Protein AF-A0A9W7CV39-F1 (afdb_monomer_lite)

pLDDT: mean 71.93, std 20.56, range [41.75, 98.06]

Structure (mmCIF, N/CA/C/O backbone):
data_AF-A0A9W7CV39-F1
#
_entry.id   AF-A0A9W7CV39-F1
#
loop_
_atom_site.group_PDB
_atom_site.id
_atom_site.type_symbol
_atom_site.label_atom_id
_atom_site.label_alt_id
_atom_site.label_comp_id
_atom_site.label_asym_id
_atom_site.label_entity_id
_atom_site.label_seq_id
_atom_site.pdbx_PDB_ins_code
_atom_site.Cartn_x
_atom_site.Cartn_y
_atom_site.Cartn_z
_atom_site.occupancy
_atom_site.B_iso_or_equiv
_atom_site.auth_seq_id
_atom_site.auth_comp_id
_atom_site.auth_asym_id
_atom_site.auth_atom_id
_atom_site.pdbx_PDB_model_num
ATOM 1 N N . MET A 1 1 ? 30.903 22.062 -55.518 1.00 44.81 1 MET A N 1
ATOM 2 C CA . MET A 1 1 ? 31.108 20.790 -54.790 1.00 44.81 1 MET A CA 1
ATOM 3 C C . MET A 1 1 ? 29.739 20.306 -54.328 1.00 44.81 1 MET A C 1
ATOM 5 O O . MET A 1 1 ? 29.056 21.073 -53.666 1.00 44.81 1 MET A O 1
ATOM 9 N N . ALA A 1 2 ? 29.277 19.137 -54.780 1.00 49.44 2 ALA A N 1
ATOM 10 C CA . ALA A 1 2 ? 27.906 18.661 -54.550 1.00 49.44 2 ALA A CA 1
ATOM 11 C C . ALA A 1 2 ? 27.841 17.697 -53.350 1.00 49.44 2 ALA A C 1
ATOM 13 O O . ALA A 1 2 ? 28.686 16.814 -53.232 1.00 49.44 2 ALA A O 1
ATOM 14 N N . ALA A 1 3 ? 26.848 17.873 -52.472 1.00 62.62 3 ALA A N 1
ATOM 15 C CA . ALA A 1 3 ? 26.613 17.025 -51.300 1.00 62.62 3 ALA A CA 1
ATOM 16 C C . ALA A 1 3 ? 26.079 15.626 -51.692 1.00 62.62 3 ALA A C 1
ATOM 18 O O . ALA A 1 3 ? 25.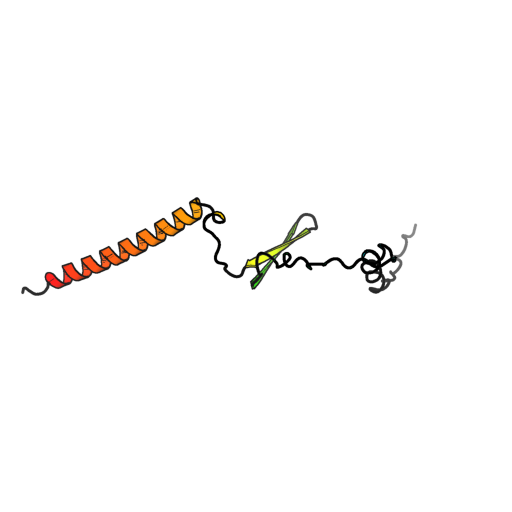330 15.517 -52.669 1.00 62.62 3 ALA A O 1
ATOM 19 N N . PRO A 1 4 ? 26.415 14.553 -50.947 1.00 61.69 4 PRO A N 1
ATOM 20 C CA . PRO A 1 4 ? 25.930 13.211 -51.251 1.00 61.69 4 PRO A CA 1
ATOM 21 C C . PRO A 1 4 ? 24.449 13.046 -50.870 1.00 61.69 4 PRO A C 1
ATOM 23 O O . PRO A 1 4 ? 23.989 13.513 -49.829 1.00 61.69 4 PRO A O 1
ATOM 26 N N . LYS A 1 5 ? 23.696 12.374 -51.748 1.00 60.09 5 LYS A N 1
ATOM 27 C CA . LYS A 1 5 ? 22.262 12.076 -51.595 1.00 60.09 5 LYS A CA 1
ATOM 28 C C . LYS A 1 5 ? 22.030 11.002 -50.515 1.00 60.09 5 LYS A C 1
ATOM 30 O O . LYS A 1 5 ? 22.844 10.086 -50.411 1.00 60.09 5 LYS A O 1
ATOM 35 N N . PRO A 1 6 ? 20.902 11.038 -49.778 1.00 49.75 6 PRO A N 1
ATOM 36 C CA . PRO A 1 6 ? 20.571 10.013 -48.793 1.00 49.75 6 PRO A CA 1
ATOM 37 C C . PRO A 1 6 ? 20.183 8.698 -49.486 1.00 49.75 6 PRO A C 1
ATOM 39 O O . PRO A 1 6 ? 19.201 8.627 -50.229 1.00 49.75 6 PRO A O 1
ATOM 42 N N . THR A 1 7 ? 20.962 7.646 -49.246 1.00 50.66 7 THR A N 1
ATOM 43 C CA . THR A 1 7 ? 20.657 6.270 -49.656 1.00 50.66 7 THR A CA 1
ATOM 44 C C . THR A 1 7 ? 19.548 5.684 -48.785 1.00 50.66 7 THR A C 1
ATOM 46 O O . THR A 1 7 ? 19.617 5.713 -47.559 1.00 50.66 7 THR A O 1
ATOM 49 N N . LYS A 1 8 ? 18.506 5.167 -49.442 1.00 50.94 8 LYS A N 1
ATOM 50 C CA . LYS A 1 8 ? 17.334 4.540 -48.821 1.00 50.94 8 LYS A CA 1
ATOM 51 C C . LYS A 1 8 ? 17.705 3.195 -48.175 1.00 50.94 8 LYS A C 1
ATOM 53 O O . LYS A 1 8 ? 18.414 2.393 -48.776 1.00 50.94 8 LYS A O 1
ATOM 58 N N . ASN A 1 9 ? 17.175 2.979 -46.972 1.00 55.00 9 ASN A N 1
ATOM 59 C CA . ASN A 1 9 ? 17.271 1.776 -46.138 1.00 55.00 9 ASN A CA 1
ATOM 60 C C . ASN A 1 9 ? 16.833 0.489 -46.858 1.00 55.00 9 ASN A C 1
ATOM 62 O O . ASN A 1 9 ? 15.883 0.530 -47.643 1.00 55.00 9 ASN A O 1
ATOM 66 N N . PRO A 1 10 ? 17.315 -0.673 -46.395 1.00 48.44 10 PRO A N 1
ATOM 67 C CA . PRO A 1 10 ? 16.463 -1.841 -46.260 1.00 48.44 10 PRO A CA 1
ATOM 68 C C . PRO A 1 10 ? 16.176 -2.095 -44.775 1.00 48.44 10 PRO A C 1
ATOM 70 O O . PRO A 1 10 ? 17.050 -2.460 -43.993 1.00 48.44 10 PRO A O 1
ATOM 73 N N . ILE A 1 11 ? 14.914 -1.905 -44.387 1.00 53.09 11 ILE A N 1
ATOM 74 C CA . ILE A 1 11 ? 14.347 -2.532 -43.191 1.00 53.09 11 ILE A CA 1
ATOM 75 C C . ILE A 1 11 ? 14.482 -4.045 -43.408 1.00 53.09 11 ILE A C 1
ATOM 77 O O . ILE A 1 11 ? 13.728 -4.629 -44.184 1.00 53.09 11 ILE A O 1
ATOM 81 N N . SER A 1 12 ? 15.476 -4.669 -42.772 1.00 41.75 12 SER A N 1
ATOM 82 C CA . SER A 1 12 ? 15.665 -6.119 -42.817 1.00 41.75 12 SER A CA 1
ATOM 83 C C . SER A 1 12 ? 14.922 -6.767 -41.650 1.00 41.75 12 SER A C 1
ATOM 85 O O . SER A 1 12 ? 15.397 -6.797 -40.522 1.00 41.75 12 SER A O 1
ATOM 87 N N . SER A 1 13 ? 13.700 -7.202 -41.965 1.00 45.78 13 SER A N 1
ATOM 88 C CA . SER A 1 13 ? 12.980 -8.364 -41.429 1.00 45.78 13 SER A CA 1
ATOM 89 C C . SER A 1 13 ? 12.996 -8.609 -39.909 1.00 45.78 13 SER A C 1
ATOM 91 O O . SER A 1 13 ? 13.955 -9.117 -39.334 1.00 45.78 13 SER A O 1
ATOM 93 N N . ALA A 1 14 ? 11.829 -8.427 -39.284 1.00 52.94 14 ALA A N 1
ATOM 94 C CA . ALA A 1 14 ? 11.470 -8.854 -37.926 1.00 52.94 14 ALA A CA 1
ATOM 95 C C . ALA A 1 14 ? 11.469 -10.394 -37.702 1.00 52.94 14 ALA A C 1
ATOM 97 O O . ALA A 1 14 ? 10.705 -10.907 -36.886 1.00 52.94 14 ALA A O 1
ATOM 98 N N . LYS A 1 15 ? 12.301 -11.149 -38.429 1.00 51.59 15 LYS A N 1
ATOM 99 C CA . LYS A 1 15 ? 12.413 -12.615 -38.350 1.00 51.59 15 LYS A CA 1
ATOM 100 C C . LYS A 1 15 ? 13.710 -13.098 -37.689 1.00 51.59 15 LYS A C 1
ATOM 102 O O . LYS A 1 15 ? 13.718 -14.200 -37.155 1.00 51.59 15 LYS A O 1
ATOM 107 N N . GLU A 1 16 ? 14.746 -12.263 -37.606 1.00 50.50 16 GLU A N 1
ATOM 108 C CA . GLU A 1 16 ? 16.063 -12.680 -37.086 1.00 50.50 16 GLU A CA 1
ATOM 109 C C . GLU A 1 16 ? 16.220 -12.564 -35.558 1.00 50.50 16 GLU A C 1
ATOM 111 O O . GLU A 1 16 ? 17.137 -13.136 -34.980 1.00 50.50 16 GLU A O 1
ATOM 116 N N . LEU A 1 17 ? 15.299 -11.898 -34.851 1.00 50.62 17 LEU A N 1
ATOM 117 C CA . LEU A 1 17 ? 15.364 -11.801 -33.380 1.00 50.62 17 LEU A CA 1
ATOM 118 C C . LEU A 1 17 ? 14.697 -12.974 -32.642 1.00 50.62 17 LEU A C 1
ATOM 120 O O . LEU A 1 17 ? 14.733 -13.022 -31.417 1.00 50.62 17 LEU A O 1
ATOM 124 N N . LYS A 1 18 ? 14.091 -13.933 -33.356 1.00 50.47 18 LYS A N 1
ATOM 125 C CA . LYS A 1 18 ? 13.379 -15.066 -32.735 1.00 50.47 18 LYS A CA 1
ATOM 126 C C . LYS A 1 18 ? 14.246 -16.315 -32.550 1.00 50.47 18 LYS A C 1
ATOM 128 O O . LYS A 1 18 ? 13.904 -17.164 -31.735 1.00 50.47 18 LYS A O 1
ATOM 133 N N . MET A 1 19 ? 15.365 -16.422 -33.272 1.00 48.97 19 MET A N 1
ATOM 134 C CA . MET A 1 19 ? 16.194 -17.635 -33.275 1.00 48.97 19 MET A CA 1
ATOM 135 C C . MET A 1 19 ? 17.250 -17.673 -32.160 1.00 48.97 19 MET A C 1
ATOM 137 O O . MET A 1 19 ? 17.726 -18.746 -31.810 1.00 48.97 19 MET A O 1
ATOM 141 N N . VAL A 1 20 ? 17.583 -16.527 -31.557 1.00 44.81 20 VAL A N 1
ATOM 142 C CA . VAL A 1 20 ? 18.629 -16.445 -30.519 1.00 44.81 20 VAL A CA 1
ATOM 143 C C . VAL A 1 20 ? 18.108 -16.854 -29.133 1.00 44.81 20 VAL A C 1
ATOM 145 O O . VAL A 1 20 ? 18.853 -17.418 -28.339 1.00 44.81 20 VAL A O 1
ATOM 148 N N . CYS A 1 21 ? 16.819 -16.659 -28.839 1.00 44.75 21 CYS A N 1
ATOM 149 C CA . CYS A 1 21 ? 16.270 -16.948 -27.506 1.00 44.75 21 CYS A CA 1
ATOM 150 C C . CYS A 1 21 ? 15.976 -18.436 -27.238 1.00 44.75 21 CYS A C 1
ATOM 152 O O . CYS A 1 21 ? 15.789 -18.800 -26.084 1.00 44.75 21 CYS A O 1
ATOM 154 N N . ILE A 1 22 ? 15.930 -19.301 -28.259 1.00 47.28 22 ILE A N 1
ATOM 155 C CA . ILE A 1 22 ? 15.551 -20.719 -28.080 1.00 47.28 22 ILE A CA 1
ATOM 156 C C . ILE A 1 22 ? 16.779 -21.647 -28.000 1.00 47.28 22 ILE A C 1
ATOM 158 O O . ILE A 1 22 ? 16.709 -22.686 -27.350 1.00 47.28 22 ILE A O 1
ATOM 162 N N . ALA A 1 23 ? 17.923 -21.269 -28.580 1.00 42.12 23 ALA A N 1
ATOM 163 C CA . ALA A 1 23 ? 19.124 -22.114 -28.597 1.00 42.12 23 ALA A CA 1
ATOM 164 C C . ALA A 1 23 ? 19.983 -22.028 -27.317 1.00 42.12 23 ALA A C 1
ATOM 166 O O . ALA A 1 23 ? 20.714 -22.965 -27.016 1.00 42.12 23 ALA A O 1
ATOM 167 N N . VAL A 1 24 ? 19.865 -20.954 -26.524 1.00 42.84 24 VAL A N 1
ATOM 168 C CA . VAL A 1 24 ? 20.592 -20.822 -25.240 1.00 42.84 24 VAL A CA 1
ATOM 169 C C . VAL A 1 24 ? 20.003 -21.723 -24.140 1.00 42.84 24 VAL A C 1
ATOM 171 O O . VAL A 1 24 ? 20.672 -21.998 -23.153 1.00 42.84 24 VAL A O 1
ATOM 174 N N . LEU A 1 25 ? 18.785 -22.246 -24.323 1.00 51.56 25 LEU A N 1
ATOM 175 C CA . LEU A 1 25 ? 18.096 -23.082 -23.331 1.00 51.56 25 LEU A CA 1
ATOM 176 C C . LEU A 1 25 ? 18.195 -24.598 -23.581 1.00 51.56 25 LEU A C 1
ATOM 178 O O . LEU A 1 25 ? 17.526 -25.349 -22.879 1.00 51.56 25 LEU A O 1
ATOM 182 N N . LYS A 1 26 ? 18.958 -25.079 -24.577 1.00 55.88 26 LYS A N 1
ATOM 183 C CA . LYS A 1 26 ? 18.900 -26.506 -24.968 1.00 55.88 26 LYS A CA 1
ATOM 184 C C . LYS A 1 26 ? 20.215 -27.262 -25.148 1.00 55.88 26 LYS A C 1
ATOM 186 O O . LYS A 1 26 ? 20.153 -28.404 -25.579 1.00 55.88 26 LYS A O 1
ATOM 191 N N . ASN A 1 27 ? 21.364 -26.712 -24.760 1.00 43.59 27 ASN A N 1
ATOM 192 C CA . ASN A 1 27 ? 22.620 -27.469 -24.804 1.00 43.59 27 ASN A CA 1
ATOM 193 C C . ASN A 1 27 ? 23.306 -27.522 -23.433 1.00 43.59 27 ASN A C 1
ATOM 195 O O . ASN A 1 27 ? 24.362 -26.931 -23.232 1.00 43.59 27 ASN A O 1
ATOM 199 N N . THR A 1 28 ? 22.715 -28.283 -22.518 1.00 46.25 28 THR A N 1
ATOM 200 C CA . THR A 1 28 ? 23.475 -29.081 -21.549 1.00 46.25 28 THR A CA 1
ATOM 201 C C . THR A 1 28 ? 23.052 -30.530 -21.753 1.00 46.25 28 THR A C 1
ATOM 203 O O . THR A 1 28 ? 21.995 -30.941 -21.291 1.00 46.25 28 THR A O 1
ATOM 206 N N . GLU A 1 29 ? 23.854 -31.184 -22.593 1.00 45.53 29 GLU A N 1
ATOM 207 C CA . GLU A 1 29 ? 24.274 -32.589 -22.559 1.00 45.53 29 GLU A CA 1
ATOM 208 C C . GLU A 1 29 ? 23.188 -33.672 -22.457 1.00 45.53 29 GLU A C 1
ATOM 210 O O . GLU A 1 29 ? 22.523 -33.856 -21.444 1.00 45.53 29 GLU A O 1
ATOM 215 N N . ALA A 1 30 ? 23.077 -34.444 -23.540 1.00 48.44 30 ALA A N 1
ATOM 216 C CA . ALA A 1 30 ? 22.562 -35.801 -23.492 1.00 48.44 30 ALA A CA 1
ATOM 217 C C . ALA A 1 30 ? 23.716 -36.735 -23.098 1.00 48.44 30 ALA A C 1
ATOM 219 O O . ALA A 1 30 ? 24.640 -36.878 -23.895 1.00 48.44 30 ALA A O 1
ATOM 220 N N . ASP A 1 31 ? 23.657 -37.327 -21.902 1.00 48.53 31 ASP A N 1
ATOM 221 C CA . ASP A 1 31 ? 23.880 -38.768 -21.715 1.00 48.53 31 ASP A CA 1
ATOM 222 C C . ASP A 1 31 ? 23.376 -39.244 -20.336 1.00 48.53 31 ASP A C 1
ATOM 224 O O . ASP A 1 31 ? 23.657 -38.626 -19.312 1.00 48.53 31 ASP A O 1
ATOM 228 N N . ASP A 1 32 ? 22.632 -40.351 -20.383 1.00 47.97 32 ASP A N 1
ATOM 229 C CA . ASP A 1 32 ? 22.350 -41.362 -19.353 1.00 47.97 32 ASP A CA 1
ATOM 230 C C . ASP A 1 32 ? 21.569 -41.042 -18.051 1.00 47.97 32 ASP A C 1
ATOM 232 O O . ASP A 1 32 ? 22.065 -40.486 -17.075 1.00 47.97 32 ASP A O 1
ATOM 236 N N . GLU A 1 33 ? 20.324 -41.546 -18.037 1.00 57.81 33 GLU A N 1
ATOM 237 C CA . GLU A 1 33 ? 19.636 -42.269 -16.948 1.00 57.81 33 GLU A CA 1
ATOM 238 C C . GLU A 1 33 ? 20.079 -41.990 -15.494 1.00 57.81 33 GLU A C 1
ATOM 240 O O . GLU A 1 33 ? 20.910 -42.695 -14.918 1.00 57.81 33 GLU A O 1
ATOM 245 N N . ALA A 1 34 ? 19.387 -41.057 -14.835 1.00 48.00 34 ALA A N 1
ATOM 246 C CA . ALA A 1 34 ? 19.271 -41.042 -13.380 1.00 48.00 34 ALA A CA 1
ATOM 247 C C . ALA A 1 34 ? 17.870 -40.581 -12.961 1.00 48.00 34 ALA A C 1
ATOM 249 O O . ALA A 1 34 ? 17.509 -39.406 -13.025 1.00 48.00 34 ALA A O 1
ATOM 250 N N . GLU A 1 35 ? 17.082 -41.551 -12.511 1.00 56.00 35 GLU A N 1
ATOM 251 C CA . GLU A 1 35 ? 15.880 -41.376 -11.712 1.00 56.00 35 GLU A CA 1
ATOM 252 C C . GLU A 1 35 ? 16.230 -40.587 -10.430 1.00 56.00 35 GLU A C 1
ATOM 254 O O . GLU A 1 35 ? 16.722 -41.143 -9.451 1.00 56.00 35 GLU A O 1
ATOM 259 N N . TRP A 1 36 ? 16.014 -39.269 -10.430 1.00 45.94 36 TRP A N 1
ATOM 260 C CA . TRP A 1 36 ? 15.917 -38.467 -9.207 1.00 45.94 36 TRP A CA 1
ATOM 261 C C . TRP A 1 36 ? 15.020 -37.248 -9.445 1.00 45.94 36 TRP A C 1
ATOM 263 O O . TRP A 1 36 ? 15.385 -36.294 -10.125 1.00 45.94 36 TRP A O 1
ATOM 273 N N . SER A 1 37 ? 13.828 -37.317 -8.856 1.00 53.56 37 SER A N 1
ATOM 274 C CA . SER A 1 37 ?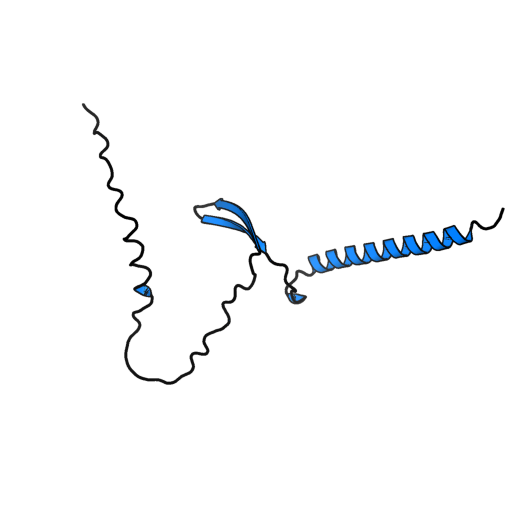 12.908 -36.242 -8.478 1.00 53.56 37 SER A CA 1
ATOM 275 C C . SER A 1 37 ? 13.309 -34.813 -8.864 1.00 53.56 37 SER A C 1
ATOM 277 O O . SER A 1 37 ? 13.931 -34.101 -8.076 1.00 53.56 37 SER A O 1
ATOM 279 N N . THR A 1 38 ? 12.828 -34.321 -10.005 1.00 49.09 38 THR A N 1
ATOM 280 C CA . THR A 1 38 ? 12.587 -32.881 -10.136 1.00 49.09 38 THR A CA 1
ATOM 281 C C . THR A 1 38 ? 11.266 -32.578 -9.450 1.00 49.09 38 THR A C 1
ATOM 283 O O . THR A 1 38 ? 10.208 -32.518 -10.079 1.00 49.09 38 THR A O 1
ATOM 286 N N . GLU A 1 39 ? 11.335 -32.428 -8.127 1.00 57.41 39 GLU A N 1
ATOM 287 C CA . GLU A 1 39 ? 10.407 -31.583 -7.390 1.00 57.41 39 GLU A CA 1
ATOM 288 C C . GLU A 1 39 ? 10.506 -30.206 -8.055 1.00 57.41 39 GLU A C 1
ATOM 290 O O . GLU A 1 39 ? 11.443 -29.443 -7.838 1.00 57.41 39 GLU A O 1
ATOM 295 N N . ASN A 1 40 ? 9.632 -29.993 -9.038 1.00 52.12 40 ASN A N 1
ATOM 296 C CA . ASN A 1 40 ? 9.616 -28.814 -9.879 1.00 52.12 40 ASN A CA 1
ATOM 297 C C . ASN A 1 40 ? 9.219 -27.644 -8.986 1.00 52.12 40 ASN A C 1
ATOM 299 O O . ASN A 1 40 ? 8.031 -27.411 -8.774 1.00 52.12 40 ASN A O 1
ATOM 303 N N . ASP A 1 41 ? 10.244 -26.997 -8.440 1.00 57.50 41 ASP A N 1
ATOM 304 C CA . ASP A 1 41 ? 10.243 -25.792 -7.624 1.00 57.50 41 ASP A CA 1
ATOM 305 C C . ASP A 1 41 ? 8.989 -24.934 -7.860 1.00 57.50 41 ASP A C 1
ATOM 307 O O . ASP A 1 41 ? 8.861 -24.199 -8.840 1.00 57.50 41 ASP A O 1
ATOM 311 N N . LEU A 1 42 ? 8.006 -25.087 -6.969 1.00 56.47 42 LEU A N 1
ATOM 312 C CA . LEU A 1 42 ? 6.729 -24.372 -7.002 1.00 56.47 42 LEU A CA 1
ATOM 313 C C . LEU A 1 42 ? 6.851 -22.931 -6.462 1.00 56.47 42 LEU A C 1
ATOM 315 O O . LEU A 1 42 ? 5.839 -22.352 -6.064 1.00 56.47 42 LEU A O 1
ATOM 319 N N . SER A 1 43 ? 8.047 -22.332 -6.410 1.00 58.03 43 SER A N 1
ATOM 320 C CA . SER A 1 43 ? 8.260 -21.067 -5.688 1.00 58.03 43 SER A CA 1
ATOM 321 C C . SER A 1 43 ? 8.271 -19.782 -6.531 1.00 58.03 43 SER A C 1
ATOM 323 O O . SER A 1 43 ? 8.223 -18.697 -5.956 1.00 58.03 43 SER A O 1
ATOM 325 N N . GLU A 1 44 ? 8.200 -19.839 -7.865 1.00 54.69 44 GLU A N 1
ATOM 326 C CA . GLU A 1 44 ? 8.145 -18.623 -8.704 1.00 54.69 44 GLU A CA 1
ATOM 327 C C . GLU A 1 44 ? 6.718 -18.109 -8.985 1.00 54.69 44 GLU A C 1
ATOM 329 O O . GLU A 1 44 ? 6.439 -17.511 -10.028 1.00 54.69 44 GLU A O 1
ATOM 334 N N . GLN A 1 45 ? 5.772 -18.304 -8.060 1.00 55.94 45 GLN A N 1
ATOM 335 C CA . GLN A 1 45 ? 4.538 -17.519 -8.134 1.00 55.94 45 GLN A CA 1
ATOM 336 C C . GLN A 1 45 ? 4.889 -16.048 -7.869 1.00 55.94 45 GLN A C 1
ATOM 338 O O . GLN A 1 45 ? 5.577 -15.758 -6.888 1.00 55.94 45 GLN A O 1
ATOM 343 N N . PRO A 1 46 ? 4.449 -15.097 -8.716 1.00 58.22 46 PRO A N 1
ATOM 344 C CA . PRO A 1 46 ? 4.721 -13.689 -8.476 1.00 58.22 46 PRO A CA 1
ATOM 345 C C . PRO A 1 46 ? 4.163 -13.311 -7.099 1.00 58.22 46 PRO A C 1
ATOM 347 O O . PRO A 1 46 ? 2.951 -13.337 -6.895 1.00 58.22 46 PRO A O 1
ATOM 350 N N . LEU A 1 47 ? 5.066 -12.970 -6.166 1.00 66.94 47 LEU A N 1
ATOM 351 C CA . LEU A 1 47 ? 4.785 -12.694 -4.746 1.00 66.94 47 LEU A CA 1
ATOM 352 C C . LEU A 1 47 ? 3.628 -11.699 -4.545 1.00 66.94 47 LEU A C 1
ATOM 354 O O . LEU A 1 47 ? 2.934 -11.726 -3.533 1.00 66.94 47 LEU A O 1
ATOM 358 N N . HIS A 1 48 ? 3.390 -10.848 -5.544 1.00 78.94 48 HIS A N 1
ATOM 359 C CA . HIS A 1 48 ? 2.244 -9.959 -5.610 1.00 78.94 48 HIS A CA 1
ATOM 360 C C . HIS A 1 48 ? 1.580 -10.066 -6.988 1.00 78.94 48 HIS A C 1
ATOM 362 O O . HIS A 1 48 ? 2.252 -10.065 -8.019 1.00 78.94 48 HIS A O 1
ATOM 368 N N . ALA A 1 49 ? 0.248 -10.133 -7.022 1.00 85.50 49 ALA A N 1
ATOM 369 C CA . ALA A 1 49 ? -0.525 -10.120 -8.262 1.00 85.50 49 ALA A CA 1
ATOM 370 C C . ALA A 1 49 ? -0.868 -8.675 -8.666 1.00 85.50 49 ALA A C 1
ATOM 372 O O . ALA A 1 49 ? -1.462 -7.923 -7.885 1.00 85.50 49 ALA A O 1
ATOM 373 N N . VAL A 1 50 ? -0.509 -8.269 -9.888 1.00 90.56 50 VAL A N 1
ATOM 374 C CA . VAL A 1 50 ? -0.858 -6.940 -10.423 1.00 90.56 50 VAL A CA 1
ATOM 375 C C . VAL A 1 50 ? -2.337 -6.922 -10.813 1.00 90.56 50 VAL A C 1
ATOM 377 O O . VAL A 1 50 ? -2.763 -7.718 -11.647 1.00 90.56 50 VAL A O 1
ATOM 380 N N . ARG A 1 51 ? -3.116 -5.978 -10.272 1.00 93.06 51 ARG A N 1
ATOM 381 C CA . ARG A 1 51 ? -4.514 -5.746 -10.669 1.00 93.06 51 ARG A CA 1
ATOM 382 C C . ARG A 1 51 ? -4.601 -4.913 -11.943 1.00 93.06 51 ARG A C 1
ATOM 384 O O . ARG A 1 51 ? -5.371 -5.232 -12.845 1.00 93.06 51 ARG A O 1
ATOM 391 N N . LYS A 1 52 ? -3.845 -3.812 -12.003 1.00 94.62 52 LYS A N 1
ATOM 392 C CA . LYS A 1 52 ? -3.882 -2.864 -13.125 1.00 94.62 52 LYS A CA 1
ATOM 393 C C . LYS A 1 52 ? -2.574 -2.081 -13.239 1.00 94.62 52 LYS A C 1
ATOM 395 O O . LYS A 1 52 ? -1.975 -1.713 -12.237 1.00 94.62 52 LYS A O 1
ATOM 400 N N . VAL A 1 53 ? -2.158 -1.754 -14.461 1.00 96.00 53 VAL A N 1
ATOM 401 C CA . VAL A 1 53 ? -1.106 -0.753 -14.704 1.00 96.00 53 VAL A CA 1
ATOM 402 C C . VAL A 1 53 ? -1.741 0.641 -14.710 1.00 96.00 53 VAL A C 1
ATOM 404 O O . VAL A 1 53 ? -2.692 0.885 -15.451 1.00 96.00 53 VAL A O 1
ATOM 407 N N . LEU A 1 54 ? -1.235 1.543 -13.871 1.00 97.69 54 LEU A N 1
ATOM 408 C CA . LEU A 1 54 ? -1.744 2.906 -13.711 1.00 97.69 54 LEU A CA 1
ATOM 409 C C . LEU A 1 54 ? -1.025 3.915 -14.608 1.00 97.69 54 LEU A C 1
ATOM 411 O O . LEU A 1 54 ? -1.670 4.822 -15.124 1.00 97.69 54 LEU A O 1
ATOM 415 N N . ASP A 1 55 ? 0.290 3.772 -14.788 1.00 97.88 55 ASP A N 1
ATOM 416 C CA . ASP A 1 55 ? 1.095 4.729 -15.555 1.00 97.88 55 ASP A CA 1
ATOM 417 C C . ASP A 1 55 ? 2.415 4.108 -16.052 1.00 97.88 55 ASP A C 1
ATOM 419 O O . ASP A 1 55 ? 2.800 3.005 -15.647 1.00 97.88 55 ASP A O 1
ATOM 423 N N . ARG A 1 56 ? 3.134 4.826 -16.920 1.00 97.88 56 ARG A N 1
ATOM 424 C CA . ARG A 1 56 ? 4.448 4.462 -17.453 1.00 97.88 56 ARG A CA 1
ATOM 425 C C . ARG A 1 56 ? 5.378 5.672 -17.484 1.00 97.88 56 ARG A C 1
ATOM 427 O O . ARG A 1 56 ? 5.120 6.652 -18.176 1.00 97.88 56 ARG A O 1
ATOM 434 N N . LYS A 1 57 ? 6.558 5.536 -16.879 1.00 97.56 57 LYS A N 1
ATOM 435 C CA . LYS A 1 57 ? 7.645 6.523 -16.960 1.00 97.56 57 LYS A CA 1
ATOM 436 C C . LYS A 1 57 ? 8.869 5.929 -17.651 1.00 97.56 57 LYS A C 1
ATOM 438 O O . LYS A 1 57 ? 9.162 4.745 -17.506 1.00 97.56 57 LYS A O 1
ATOM 443 N N . ARG A 1 58 ? 9.621 6.753 -18.386 1.00 98.06 58 ARG A N 1
ATOM 444 C CA . ARG A 1 58 ? 10.926 6.376 -18.948 1.00 98.06 58 ARG A CA 1
ATOM 445 C C . ARG A 1 58 ? 12.020 7.249 -18.341 1.00 98.06 58 ARG A C 1
ATOM 447 O O . ARG A 1 58 ? 11.911 8.470 -18.364 1.00 98.06 58 ARG A O 1
ATOM 454 N N . LEU A 1 59 ? 13.048 6.624 -17.775 1.00 97.06 59 LEU A N 1
ATOM 455 C CA . LEU A 1 59 ? 14.188 7.294 -17.149 1.00 97.06 59 LEU A CA 1
ATOM 456 C C . LEU A 1 59 ? 15.457 6.492 -17.440 1.00 97.06 59 LEU A C 1
ATOM 458 O O . LEU A 1 59 ? 15.444 5.273 -17.297 1.00 97.06 59 LEU A O 1
ATOM 462 N N . ASN A 1 60 ? 16.543 7.158 -17.847 1.00 94.56 60 ASN A N 1
ATOM 463 C CA . ASN A 1 60 ? 17.823 6.511 -18.172 1.00 94.56 60 ASN A CA 1
ATOM 464 C C . ASN A 1 60 ? 17.652 5.299 -19.101 1.00 94.56 60 ASN A C 1
ATOM 466 O O . ASN A 1 60 ? 18.181 4.223 -18.842 1.00 94.56 60 ASN A O 1
ATOM 470 N N . TRP A 1 61 ? 16.845 5.469 -20.154 1.00 94.62 61 TRP A N 1
ATOM 471 C CA . TRP 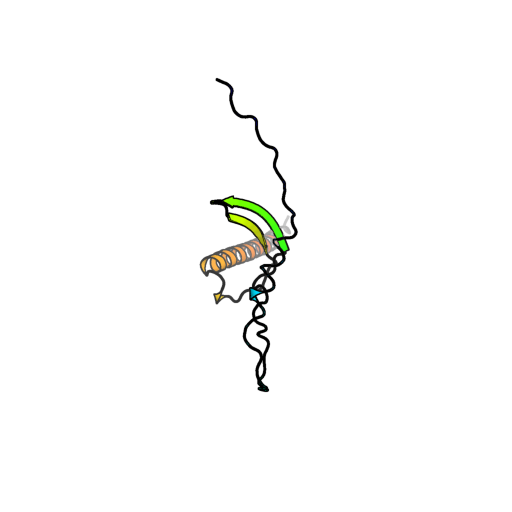A 1 61 ? 16.506 4.431 -21.137 1.00 94.62 61 TRP A CA 1
ATOM 472 C C . TRP A 1 61 ? 15.736 3.219 -20.594 1.00 94.62 61 TRP A C 1
ATOM 474 O O . TRP A 1 61 ? 15.288 2.400 -21.392 1.00 94.62 61 TRP A O 1
ATOM 484 N N . LYS A 1 62 ? 15.481 3.147 -19.285 1.00 97.62 62 LYS A N 1
ATOM 485 C CA . LYS A 1 62 ? 14.659 2.121 -18.643 1.00 97.62 62 LYS A CA 1
ATOM 486 C C . LYS A 1 62 ? 13.206 2.573 -18.551 1.00 97.62 62 LYS A C 1
ATOM 488 O O . LYS A 1 62 ? 12.910 3.749 -18.320 1.00 97.62 62 LYS A O 1
ATOM 493 N N . THR A 1 63 ? 12.296 1.627 -18.746 1.00 97.81 63 THR A N 1
ATOM 494 C CA . THR A 1 63 ? 10.854 1.844 -18.625 1.00 97.81 63 THR A CA 1
ATOM 495 C C . THR A 1 63 ? 10.377 1.291 -17.294 1.00 97.81 63 THR A C 1
ATOM 497 O O . THR A 1 63 ? 10.652 0.145 -16.960 1.00 97.81 63 THR A O 1
ATOM 500 N N . TYR A 1 64 ? 9.651 2.121 -16.557 1.00 97.62 64 TYR A N 1
ATOM 501 C CA . TYR A 1 64 ? 9.044 1.791 -15.279 1.00 97.62 64 TYR A CA 1
ATOM 502 C C . TYR A 1 64 ? 7.530 1.893 -15.416 1.00 97.62 64 TYR A C 1
ATOM 504 O O . TYR A 1 64 ? 7.027 2.803 -16.080 1.00 97.62 64 TYR A O 1
ATOM 512 N N . TYR A 1 65 ? 6.821 0.980 -14.765 1.00 97.12 65 TYR A N 1
ATOM 513 C CA . TYR A 1 65 ? 5.366 0.977 -14.699 1.00 97.12 65 TYR A CA 1
ATOM 514 C C . TYR A 1 65 ? 4.928 1.261 -13.269 1.00 97.12 65 TYR A C 1
ATOM 516 O O . TYR A 1 65 ? 5.471 0.686 -12.326 1.00 97.12 65 TYR A O 1
ATOM 524 N N . LEU A 1 66 ? 3.948 2.145 -13.115 1.00 97.19 66 LEU A N 1
ATOM 525 C CA . LEU A 1 66 ? 3.214 2.272 -11.867 1.00 97.19 66 LEU A CA 1
ATOM 526 C C . LEU A 1 66 ? 2.098 1.233 -11.892 1.00 97.19 66 LEU A C 1
ATOM 528 O O . LEU A 1 66 ? 1.306 1.205 -12.834 1.00 97.19 66 LEU A O 1
ATOM 532 N N . VAL A 1 67 ? 2.044 0.380 -10.879 1.00 96.69 67 VAL A N 1
ATOM 533 C CA . VAL A 1 67 ? 1.105 -0.739 -10.807 1.00 96.69 67 VAL A CA 1
ATOM 534 C C . VAL A 1 67 ? 0.249 -0.642 -9.554 1.00 96.69 67 VAL A C 1
ATOM 536 O O . VAL A 1 67 ? 0.717 -0.275 -8.479 1.00 96.69 67 VAL A O 1
ATOM 539 N N . ASP A 1 68 ? -1.021 -0.962 -9.732 1.00 95.12 68 ASP A N 1
ATOM 540 C CA . ASP A 1 68 ? -2.002 -1.190 -8.687 1.00 95.12 68 ASP A CA 1
ATOM 541 C C . ASP A 1 68 ? -2.009 -2.686 -8.373 1.00 95.12 68 ASP A C 1
ATOM 543 O O . ASP A 1 68 ? -2.318 -3.510 -9.241 1.00 95.12 68 ASP A O 1
ATOM 547 N N . TRP A 1 69 ? -1.614 -3.036 -7.155 1.00 93.81 69 TRP A N 1
ATOM 548 C CA . TRP A 1 69 ? -1.523 -4.419 -6.694 1.00 93.81 69 TRP A CA 1
ATOM 549 C C . TRP A 1 69 ? -2.853 -4.878 -6.094 1.00 93.81 69 TRP A C 1
ATOM 551 O O . TRP A 1 69 ? -3.587 -4.090 -5.494 1.00 93.81 69 TRP A O 1
ATOM 561 N N . VAL A 1 70 ? -3.173 -6.164 -6.244 1.00 91.25 70 VAL A N 1
ATOM 562 C CA . VAL A 1 70 ? -4.307 -6.760 -5.526 1.00 91.25 70 VAL A CA 1
ATOM 563 C C . VAL A 1 70 ? -4.013 -6.705 -4.019 1.00 91.25 70 VAL A C 1
ATOM 565 O O . VAL A 1 70 ? -2.910 -7.076 -3.620 1.00 91.25 70 VAL A O 1
ATOM 568 N N . PRO A 1 71 ? -4.957 -6.257 -3.168 1.00 92.50 71 PRO A N 1
ATOM 569 C CA . PRO A 1 71 ? -4.755 -6.267 -1.723 1.00 92.50 71 PRO A CA 1
ATOM 570 C C . PRO A 1 71 ? -4.531 -7.685 -1.188 1.00 92.50 71 PRO A C 1
ATOM 572 O O . PRO A 1 71 ? -5.316 -8.589 -1.479 1.00 92.50 71 PRO A O 1
ATOM 575 N N . THR A 1 72 ? -3.495 -7.857 -0.370 1.00 91.88 72 THR A N 1
ATOM 576 C CA . THR A 1 72 ? -3.141 -9.122 0.287 1.00 91.88 72 THR A CA 1
ATOM 577 C C . THR A 1 72 ? -3.145 -8.969 1.807 1.00 91.88 72 THR A C 1
ATOM 579 O O . THR A 1 72 ? -2.981 -7.871 2.348 1.00 91.88 72 THR A O 1
ATOM 582 N N . TRP A 1 73 ? -3.366 -10.079 2.513 1.00 93.00 73 TRP A N 1
ATOM 583 C CA . TRP A 1 73 ? -3.215 -10.142 3.965 1.00 93.00 73 TRP A CA 1
ATOM 584 C C . TRP A 1 73 ? -1.760 -10.451 4.303 1.00 93.00 73 TRP A C 1
ATOM 586 O O . TRP A 1 73 ? -1.316 -11.584 4.146 1.00 93.00 73 TRP A O 1
ATOM 596 N N . GLU A 1 74 ? -1.029 -9.447 4.774 1.00 92.25 74 GLU A N 1
ATOM 597 C CA . GLU A 1 74 ? 0.373 -9.603 5.158 1.00 92.25 74 GLU A CA 1
ATOM 598 C C . GLU A 1 74 ? 0.520 -9.902 6.660 1.00 92.25 74 GLU A C 1
ATOM 600 O O . GLU A 1 74 ? -0.156 -9.270 7.485 1.00 92.25 74 GLU A O 1
ATOM 605 N N . PRO A 1 75 ? 1.431 -10.814 7.054 1.00 93.94 75 PRO A N 1
ATOM 606 C CA . PRO A 1 75 ? 1.833 -10.978 8.443 1.00 93.94 75 PRO A CA 1
ATOM 607 C C . PRO A 1 75 ? 2.292 -9.655 9.053 1.00 93.94 75 PRO A C 1
ATOM 609 O O . PRO A 1 75 ? 2.920 -8.819 8.400 1.00 93.94 75 PRO A O 1
ATOM 612 N N . ARG A 1 76 ? 2.043 -9.476 10.353 1.00 94.19 76 ARG A N 1
ATOM 613 C CA . ARG A 1 76 ? 2.361 -8.226 11.057 1.00 94.19 76 ARG A CA 1
ATOM 614 C C . ARG A 1 76 ? 3.834 -7.821 10.910 1.00 94.19 76 ARG A C 1
ATOM 616 O O . ARG A 1 76 ? 4.129 -6.634 10.840 1.00 94.19 76 ARG A O 1
ATOM 623 N N . GLN A 1 77 ? 4.741 -8.795 10.869 1.00 95.44 77 GLN A N 1
ATOM 624 C CA . GLN A 1 77 ? 6.187 -8.599 10.761 1.00 95.44 77 GLN A CA 1
ATOM 625 C C . GLN A 1 77 ? 6.608 -7.999 9.410 1.00 95.44 77 GLN A C 1
ATOM 627 O O . GLN A 1 77 ? 7.649 -7.354 9.339 1.00 95.44 77 GLN A O 1
ATOM 632 N N . HIS A 1 78 ? 5.803 -8.178 8.357 1.00 93.25 78 HIS A N 1
ATOM 633 C CA . HIS A 1 78 ? 6.077 -7.656 7.013 1.00 93.25 78 HIS A CA 1
ATOM 634 C C . HIS A 1 78 ? 5.587 -6.214 6.823 1.00 93.25 78 HIS A C 1
ATOM 636 O O . HIS A 1 78 ? 5.842 -5.597 5.790 1.00 93.25 78 HIS A O 1
ATOM 642 N N . VAL A 1 79 ? 4.894 -5.647 7.816 1.00 94.31 79 VAL A N 1
ATOM 643 C CA . VAL A 1 79 ? 4.348 -4.290 7.751 1.00 94.31 79 VAL A CA 1
ATOM 644 C C . VAL A 1 79 ? 5.098 -3.385 8.722 1.00 94.31 79 VAL A C 1
ATOM 646 O O . VAL A 1 79 ? 5.255 -3.691 9.903 1.00 94.31 79 VAL A O 1
ATOM 649 N N . ALA A 1 80 ? 5.531 -2.218 8.240 1.00 95.81 80 ALA A N 1
ATOM 650 C CA . ALA A 1 80 ? 6.242 -1.251 9.067 1.00 95.81 80 ALA A CA 1
ATOM 651 C C . ALA A 1 80 ? 5.410 -0.842 10.299 1.00 95.81 80 ALA A C 1
ATOM 653 O O . ALA A 1 80 ? 4.272 -0.373 10.185 1.00 95.81 80 ALA A O 1
ATOM 654 N N . GLN A 1 81 ? 6.006 -0.956 11.490 1.00 96.62 81 GLN A N 1
ATOM 655 C CA . GLN A 1 81 ? 5.321 -0.713 12.765 1.00 96.62 81 GLN A CA 1
ATOM 656 C C . GLN A 1 81 ? 4.720 0.701 12.868 1.00 96.62 81 GLN A C 1
ATOM 658 O O . GLN A 1 81 ? 3.677 0.887 13.497 1.00 96.62 81 GLN A O 1
ATOM 663 N N . THR A 1 82 ? 5.333 1.699 12.226 1.00 97.69 82 THR A N 1
ATOM 664 C CA . THR A 1 82 ? 4.833 3.083 12.174 1.00 97.69 82 THR A CA 1
ATOM 665 C C . THR A 1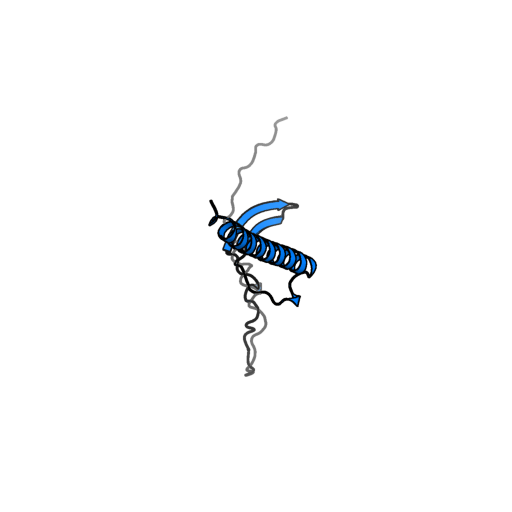 82 ? 3.501 3.197 11.430 1.00 97.69 82 THR A C 1
ATOM 667 O O . THR A 1 82 ? 2.605 3.910 11.889 1.00 97.69 82 THR A O 1
ATOM 670 N N . LEU A 1 83 ? 3.332 2.456 10.331 1.00 96.31 83 LEU A N 1
ATOM 671 C CA . LEU A 1 83 ? 2.083 2.410 9.569 1.00 96.31 83 LEU A CA 1
ATOM 672 C C . LEU A 1 83 ? 0.981 1.722 10.375 1.00 96.31 83 LEU A C 1
ATOM 674 O O . LEU A 1 83 ? -0.125 2.257 10.471 1.00 96.31 83 LEU A O 1
ATOM 678 N N . ILE A 1 84 ? 1.303 0.602 11.034 1.00 96.94 84 ILE A N 1
ATOM 679 C CA . ILE A 1 84 ? 0.363 -0.095 11.922 1.00 96.94 84 ILE A CA 1
ATOM 680 C C . ILE A 1 84 ? -0.081 0.832 13.059 1.00 96.94 84 ILE A C 1
ATOM 682 O O . ILE A 1 84 ? -1.274 0.986 13.309 1.00 96.94 84 ILE A O 1
ATOM 686 N N . ALA A 1 85 ? 0.859 1.497 13.736 1.00 97.62 85 ALA A N 1
ATOM 687 C CA . ALA A 1 85 ? 0.541 2.412 14.829 1.00 97.62 85 ALA A CA 1
ATOM 688 C C . ALA A 1 85 ? -0.351 3.580 14.371 1.00 97.62 85 ALA A C 1
ATOM 690 O O . ALA A 1 85 ? -1.285 3.962 15.083 1.00 97.62 85 ALA A O 1
ATOM 691 N N . GLY A 1 86 ? -0.091 4.131 13.180 1.00 97.31 86 GLY A N 1
ATOM 692 C CA . GLY A 1 86 ? -0.922 5.167 12.568 1.00 97.31 86 GLY A CA 1
ATOM 693 C C . GLY A 1 86 ? -2.340 4.681 12.257 1.00 97.31 86 GLY A C 1
ATOM 694 O O . GLY A 1 86 ? -3.307 5.377 12.573 1.00 97.31 86 GLY A O 1
ATOM 695 N N . PHE A 1 87 ? -2.474 3.476 11.699 1.00 95.62 87 PHE A N 1
ATOM 696 C CA . PHE A 1 87 ? -3.762 2.836 11.428 1.00 95.62 87 PHE A CA 1
ATOM 697 C C . PHE A 1 87 ? -4.564 2.593 12.716 1.00 95.62 87 PHE A C 1
ATOM 699 O O . PHE A 1 87 ? -5.697 3.054 12.846 1.00 95.62 87 PHE A O 1
ATOM 706 N N . GLU A 1 88 ? -3.948 1.961 13.715 1.00 96.44 88 GLU A N 1
ATOM 707 C CA . GLU A 1 88 ? -4.572 1.648 15.006 1.00 96.44 88 GLU A CA 1
ATOM 708 C C . GLU A 1 88 ? -4.986 2.902 15.784 1.00 96.44 88 GLU A C 1
ATOM 710 O O . GLU A 1 88 ? -6.003 2.918 16.480 1.00 96.44 88 GLU A O 1
ATOM 715 N N . ARG A 1 89 ? -4.216 3.992 15.672 1.00 95.50 89 ARG A N 1
ATOM 716 C CA . ARG A 1 89 ? -4.585 5.290 16.252 1.00 95.50 89 ARG A CA 1
ATOM 717 C C . ARG A 1 89 ? -5.863 5.835 15.617 1.00 95.50 89 ARG A C 1
ATOM 719 O O . ARG A 1 89 ? -6.756 6.250 16.352 1.00 95.50 89 ARG A O 1
ATOM 726 N N . LYS A 1 90 ? -5.960 5.810 14.282 1.00 94.25 90 LYS A N 1
ATOM 727 C CA . LYS A 1 90 ? -7.162 6.245 13.551 1.00 94.25 90 LYS A CA 1
ATOM 728 C C . LYS A 1 90 ? -8.370 5.388 13.924 1.00 94.25 90 LYS A C 1
ATOM 730 O O . LYS A 1 90 ? -9.418 5.943 14.241 1.00 94.25 90 LYS A O 1
ATOM 735 N N . ARG A 1 91 ? -8.208 4.059 13.979 1.00 92.44 91 ARG A N 1
ATOM 736 C CA . ARG A 1 91 ? -9.283 3.139 14.382 1.00 92.44 91 ARG A CA 1
ATOM 737 C C . ARG A 1 91 ? -9.792 3.442 15.793 1.00 92.44 91 ARG A C 1
ATOM 739 O O . ARG A 1 91 ? -10.991 3.591 15.985 1.00 92.44 91 ARG A O 1
ATOM 746 N N . ARG A 1 92 ? -8.894 3.606 16.774 1.00 91.81 92 ARG A N 1
ATOM 747 C CA . ARG A 1 92 ? -9.273 3.955 18.158 1.00 91.81 92 ARG A CA 1
ATOM 748 C C . ARG A 1 92 ? -9.947 5.320 18.273 1.00 91.81 92 ARG A C 1
ATOM 750 O O . ARG A 1 92 ? -10.864 5.463 19.072 1.00 91.81 92 ARG A O 1
ATOM 757 N N . ALA A 1 93 ? -9.496 6.317 17.512 1.00 89.62 93 ALA A N 1
ATOM 758 C CA . ALA A 1 93 ? -10.130 7.634 17.499 1.00 89.62 93 ALA A CA 1
ATOM 759 C C . ALA A 1 93 ? -11.565 7.558 16.960 1.00 89.62 93 ALA A C 1
ATOM 761 O O . ALA A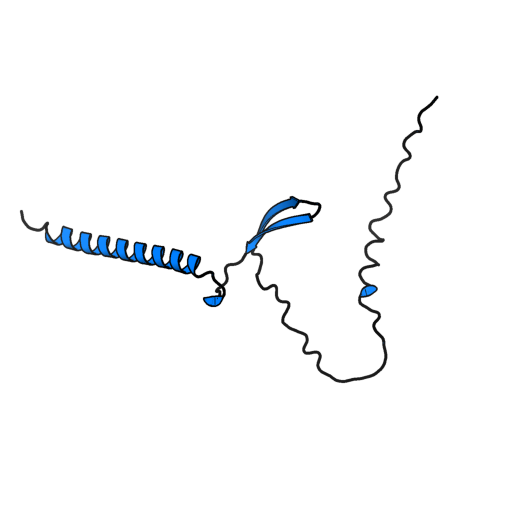 1 93 ? -12.458 8.162 17.545 1.00 89.62 93 ALA A O 1
ATOM 762 N N . LEU A 1 94 ? -11.788 6.769 15.903 1.00 87.94 94 LEU A N 1
ATOM 763 C CA . LEU A 1 94 ? -13.121 6.555 15.348 1.00 87.94 94 LEU A CA 1
ATOM 764 C C . LEU A 1 94 ? -14.051 5.871 16.358 1.00 87.94 94 LEU A C 1
ATOM 766 O O . LEU A 1 94 ? -15.136 6.379 16.602 1.00 87.94 94 LEU A O 1
ATOM 770 N N . VAL A 1 95 ? -13.595 4.792 17.004 1.00 84.31 95 VAL A N 1
ATOM 771 C CA . VAL A 1 95 ? -14.371 4.083 18.040 1.00 84.31 95 VAL A CA 1
ATOM 772 C C . VAL A 1 95 ? -14.722 5.001 19.214 1.00 84.31 95 VAL A C 1
ATOM 774 O O . VAL A 1 95 ? -15.847 4.993 19.698 1.00 84.31 95 VAL A O 1
ATOM 777 N N . ARG A 1 96 ? -13.772 5.824 19.672 1.00 79.00 96 ARG A N 1
ATOM 778 C CA . ARG A 1 96 ? -14.033 6.793 20.747 1.00 79.00 96 ARG A CA 1
ATOM 779 C C . ARG A 1 96 ? -15.037 7.855 20.326 1.00 79.00 96 ARG A C 1
ATOM 781 O O . ARG A 1 96 ? -15.895 8.201 21.122 1.00 79.00 96 ARG A O 1
ATOM 788 N N . LYS A 1 97 ? -14.945 8.354 19.091 1.00 84.69 97 LYS A N 1
ATOM 789 C CA . LYS A 1 97 ? -15.903 9.326 18.558 1.00 84.69 97 LYS A CA 1
ATOM 790 C C . LYS A 1 97 ? -17.319 8.744 18.543 1.00 84.69 97 LYS A C 1
ATOM 792 O O . LYS A 1 97 ? -18.215 9.372 19.085 1.00 84.69 97 LYS A O 1
ATOM 797 N N . THR A 1 98 ? -17.501 7.544 17.988 1.00 83.25 98 THR A N 1
ATOM 798 C CA . THR A 1 98 ? -18.824 6.898 17.935 1.00 83.25 98 THR A CA 1
ATOM 799 C C . THR A 1 98 ? -19.374 6.605 19.326 1.00 83.25 98 THR A C 1
ATOM 801 O O . THR A 1 98 ? -20.574 6.705 19.538 1.00 83.25 98 THR A O 1
ATOM 804 N N . TYR A 1 99 ? -18.501 6.264 20.278 1.00 74.56 99 TYR A N 1
ATOM 805 C CA . TYR A 1 99 ? -18.889 6.039 21.668 1.00 74.56 99 TYR A CA 1
ATOM 806 C C . TYR A 1 99 ? -19.373 7.329 22.348 1.00 74.56 99 TYR A C 1
ATOM 808 O O . TYR A 1 99 ? -20.457 7.345 22.914 1.00 74.56 99 TYR A O 1
ATOM 816 N N . ILE A 1 100 ? -18.621 8.429 22.217 1.00 76.44 100 ILE A N 1
ATOM 817 C CA . ILE A 1 100 ? -19.007 9.742 22.764 1.00 76.44 100 ILE A CA 1
ATOM 818 C C . ILE A 1 100 ? -20.310 10.244 22.128 1.00 76.44 100 ILE A C 1
ATOM 820 O O . ILE A 1 100 ? -21.157 10.792 22.821 1.00 76.44 100 ILE A O 1
ATOM 824 N N . GLU A 1 101 ? -20.486 10.067 20.816 1.00 74.88 101 GLU A N 1
ATOM 825 C CA . GLU A 1 101 ? -21.733 10.433 20.132 1.00 74.88 101 GLU A CA 1
ATOM 826 C C . GLU A 1 101 ? -22.928 9.608 20.634 1.00 74.88 101 GLU A C 1
ATOM 828 O O . GLU A 1 101 ? -24.017 10.156 20.763 1.00 74.88 101 GLU A O 1
ATOM 833 N N . TYR A 1 102 ? -22.734 8.323 20.951 1.00 69.62 102 TYR A N 1
ATOM 834 C CA . TYR A 1 102 ? -23.777 7.466 21.516 1.00 69.62 102 TYR A CA 1
ATOM 835 C C . TYR A 1 102 ? -24.169 7.894 22.942 1.00 69.62 102 TYR A C 1
ATOM 837 O O . TYR A 1 102 ? -25.348 8.143 23.186 1.00 69.62 102 TYR A O 1
ATOM 845 N N . GLU A 1 103 ? -23.198 8.076 23.848 1.00 70.50 103 GLU A N 1
ATOM 846 C CA . GLU A 1 103 ? -23.459 8.573 25.215 1.00 70.50 103 GLU A CA 1
ATOM 847 C C . GLU A 1 103 ? -24.129 9.959 25.197 1.00 70.50 103 GLU A C 1
ATOM 849 O O . GLU A 1 103 ? -25.122 10.188 25.883 1.00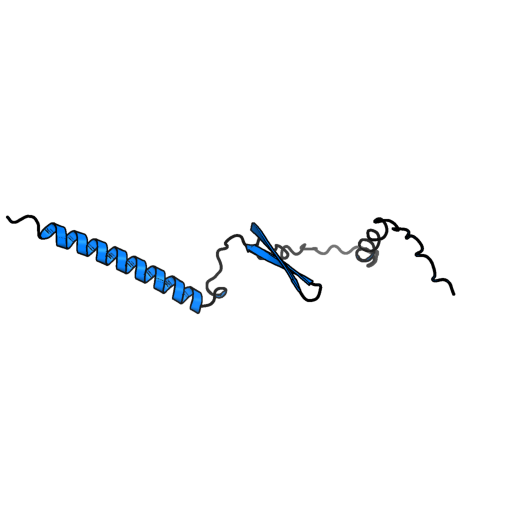 70.50 103 GLU A O 1
ATOM 854 N N . ALA A 1 104 ? -23.660 10.878 24.342 1.00 71.69 104 ALA A N 1
ATOM 855 C CA . ALA A 1 104 ? -24.240 12.217 24.231 1.00 71.69 104 ALA A CA 1
ATOM 856 C C . ALA A 1 104 ? -25.689 12.219 23.702 1.00 71.69 104 ALA A C 1
ATOM 858 O O . ALA A 1 104 ? -26.440 13.159 23.976 1.00 71.69 104 ALA A O 1
ATOM 859 N N . VAL A 1 105 ? -26.097 11.211 22.923 1.00 69.75 105 VAL A N 1
ATOM 860 C CA . VAL A 1 105 ? -27.497 11.043 22.498 1.00 69.75 105 VAL A CA 1
ATOM 861 C C . VAL A 1 105 ? -28.355 10.553 23.662 1.00 69.75 105 VAL A C 1
ATOM 863 O O . VAL A 1 105 ? -29.435 11.107 23.869 1.00 69.75 105 VAL A O 1
ATOM 866 N N . GLU A 1 106 ? -27.879 9.575 24.437 1.00 63.69 106 GLU A N 1
ATOM 867 C CA . GLU A 1 106 ? -28.603 9.067 25.609 1.00 63.69 106 GLU A CA 1
ATOM 868 C C . GLU A 1 106 ? -28.838 10.180 26.647 1.00 63.69 106 GLU A C 1
ATOM 870 O O . GLU A 1 106 ? -29.986 10.429 27.033 1.00 63.69 106 GLU A O 1
ATOM 875 N N . ASP A 1 107 ? -27.801 10.947 26.992 1.00 60.66 107 ASP A N 1
ATOM 876 C CA . ASP A 1 107 ? -27.898 12.037 27.972 1.00 60.66 107 ASP A CA 1
ATOM 877 C C . ASP A 1 107 ? -28.860 13.153 27.530 1.00 60.66 107 ASP A C 1
ATOM 879 O O . ASP A 1 107 ? -29.626 13.683 28.332 1.00 60.66 107 ASP A O 1
ATOM 883 N N . ASN A 1 108 ? -28.894 13.499 26.238 1.00 57.44 108 ASN A N 1
ATOM 884 C CA . ASN A 1 108 ? -29.829 14.512 25.734 1.00 57.44 108 ASN A CA 1
ATOM 885 C C . ASN A 1 108 ? -31.290 14.031 25.696 1.00 57.44 108 ASN A C 1
ATOM 887 O O . ASN A 1 108 ? -32.202 14.860 25.742 1.00 57.44 108 ASN A O 1
ATOM 891 N N . THR A 1 109 ? -31.542 12.720 25.612 1.00 59.88 109 THR A N 1
ATOM 892 C CA . THR A 1 109 ? -32.911 12.175 25.646 1.00 59.88 109 THR A CA 1
ATOM 893 C C . THR A 1 109 ? -33.511 12.115 27.050 1.00 59.88 109 THR A C 1
ATOM 895 O O . THR A 1 109 ? -34.723 12.271 27.184 1.00 59.88 109 THR A O 1
ATOM 898 N N . LEU A 1 110 ? -32.685 11.977 28.092 1.00 57.31 110 LEU A N 1
ATOM 899 C CA . LEU A 1 110 ? -33.121 11.980 29.496 1.00 57.31 110 LEU A CA 1
ATOM 900 C C . LEU A 1 110 ? -33.539 13.371 30.004 1.00 57.31 110 LEU A C 1
ATOM 902 O O . LEU A 1 110 ? -34.343 13.477 30.926 1.00 57.31 110 LEU A O 1
ATOM 906 N N . ASN A 1 111 ? -33.059 14.440 29.367 1.00 58.78 111 ASN A N 1
ATOM 907 C CA . ASN A 1 111 ? -33.273 15.818 29.825 1.00 58.78 111 ASN A CA 1
ATOM 908 C C . ASN A 1 111 ? -34.535 16.482 29.239 1.00 58.78 111 ASN A C 1
ATOM 910 O O . ASN A 1 111 ? -34.786 17.655 29.509 1.00 58.78 111 ASN A O 1
ATOM 914 N N . ARG A 1 112 ? -35.309 15.785 28.390 1.00 55.31 112 ARG A N 1
ATOM 915 C CA . ARG A 1 112 ? -36.398 16.386 27.585 1.00 55.31 112 ARG A CA 1
ATOM 916 C C . ARG A 1 112 ? -37.824 16.027 28.039 1.00 55.31 112 ARG A C 1
ATOM 918 O O . ARG A 1 112 ? -38.778 16.367 27.348 1.00 55.31 112 ARG A O 1
ATOM 925 N N . THR A 1 113 ? -38.001 15.365 29.180 1.00 57.25 113 THR A N 1
ATOM 926 C CA . THR A 1 113 ? -39.330 14.950 29.688 1.00 57.25 113 THR A CA 1
ATOM 927 C C . THR A 1 113 ? -39.909 15.808 30.811 1.00 57.25 113 THR A C 1
ATOM 929 O O . THR A 1 113 ? -40.938 15.445 31.370 1.00 57.25 113 THR A O 1
ATOM 932 N N . GLU A 1 114 ? -39.334 16.972 31.101 1.00 59.19 114 GLU A N 1
ATOM 933 C CA . GLU A 1 114 ? -39.937 17.928 32.034 1.00 59.19 114 GLU A CA 1
ATOM 934 C C . GLU A 1 114 ? -40.042 19.308 31.377 1.00 59.19 114 GLU A C 1
ATOM 936 O O . GLU A 1 114 ? -39.034 19.993 31.212 1.00 59.19 114 GLU A O 1
ATOM 941 N N . VAL A 1 115 ? -41.264 19.638 30.931 1.00 46.53 115 VAL A N 1
ATOM 942 C CA . VAL A 1 115 ? -42.023 20.913 31.023 1.00 46.53 115 VAL A CA 1
ATOM 943 C C . VAL A 1 115 ? -43.070 20.969 29.909 1.00 46.53 115 VAL A C 1
ATOM 945 O O . VAL A 1 115 ? -42.693 20.923 28.716 1.00 46.53 115 VAL A O 1
#

Organism: NCBI:txid1490495

Sequence (115 aa):
MAAPKPTKNPISSAKELKMVCIAVLKNTEADDEAEWSTENDLSEQPLHAVRKVLDRKRLNWKTYYLVDWVPTWEPRQHVAQTLIAGFERKRRALVRKTYIEYEAVEDNTLNRTEV

Radius of gyration: 32.92 Å; chains: 1; bounding box: 73×63×87 Å

InterPro domains:
  IPR016197 Chromo-like domain superfamily [SSF54160] (46-91)

Foldseek 3Di:
DDDDDDDDDDPPDPPVVPPPVPVVPPDDDDDDDDDDDPPPPPPPDPPWAFPDFDDWDADPNDIDTDTDTDDDDDDPVVDDVVVVVVVVVVVVVVVVVVVVVVVVVVVVVVVPPDD

Secondary structure (DSSP, 8-state):
-PPPPPPPP----TTTTSSHHHHTTS-S-------------TT-S-SS-EEEEEEEEEETTEEEEEEEEPP----GGGS-HHHHHHHHHHHHHHHHHHHHHHHHHHHHHHTSS--